Protein AF-A0A7S0YUY0-F1 (afdb_monomer_lite)

Secondary structure (DSSP, 8-state):
--EEEEEEEEEEETTEEEEESSTT----EEE-HHHHHTTTT---TT-EEEEEEEEEETTTTEEEEEEEEEEEPTT---PPEEEEEEEEEEETTEEEEEESSS-S--EEE-HHHHHHH-S---TTPEEEEEEEE--TTT-SEEEEEEEEEE--

Radius of gyration: 15.93 Å; chains: 1; bounding box: 34×30×47 Å

Structure (mmCIF, N/CA/C/O backbone):
data_AF-A0A7S0YUY0-F1
#
_entry.id   AF-A0A7S0YUY0-F1
#
loop_
_atom_site.group_PDB
_atom_site.id
_atom_site.type_symbol
_atom_site.label_atom_id
_atom_site.label_alt_id
_atom_site.label_comp_id
_atom_site.label_asym_id
_atom_site.label_entity_id
_atom_site.label_seq_id
_atom_site.pdbx_PDB_ins_code
_atom_site.Cartn_x
_atom_site.Cartn_y
_atom_site.Cartn_z
_atom_site.occupancy
_atom_site.B_iso_or_equiv
_atom_site.auth_seq_id
_atom_site.auth_comp_id
_atom_site.auth_asym_id
_atom_site.auth_atom_id
_atom_site.pdbx_PDB_model_num
ATOM 1 N N . GLY A 1 1 ? -7.665 -12.058 -6.868 1.00 52.16 1 GLY A N 1
ATOM 2 C CA . GLY A 1 1 ? -7.114 -11.789 -5.527 1.00 52.16 1 GLY A CA 1
ATOM 3 C C . GLY A 1 1 ? -5.874 -10.946 -5.696 1.00 52.16 1 GLY A C 1
ATOM 4 O O . GLY A 1 1 ? -5.001 -11.361 -6.444 1.00 52.16 1 GLY A O 1
ATOM 5 N N . GLY A 1 2 ? -5.840 -9.753 -5.101 1.00 67.06 2 GLY A N 1
ATOM 6 C CA . GLY A 1 2 ? -4.696 -8.849 -5.227 1.00 67.06 2 GLY A CA 1
ATOM 7 C C . GLY A 1 2 ? -3.468 -9.346 -4.460 1.00 67.06 2 GLY A C 1
ATOM 8 O O . GLY A 1 2 ? -3.600 -10.024 -3.443 1.00 67.06 2 GLY A O 1
ATOM 9 N N . LYS A 1 3 ? -2.275 -9.006 -4.949 1.00 76.94 3 LYS A N 1
ATOM 10 C CA . LYS A 1 3 ? -0.978 -9.294 -4.336 1.00 76.94 3 LYS A CA 1
ATOM 11 C C . LYS A 1 3 ? -0.227 -7.984 -4.114 1.00 76.94 3 LYS A C 1
ATOM 13 O O . LYS A 1 3 ? -0.149 -7.157 -5.017 1.00 76.94 3 LYS A O 1
ATOM 18 N N . VAL A 1 4 ? 0.338 -7.808 -2.922 1.00 78.44 4 VAL A N 1
ATOM 19 C CA . VAL A 1 4 ? 1.273 -6.710 -2.649 1.00 78.44 4 VAL A CA 1
ATOM 20 C C . VAL A 1 4 ? 2.655 -7.130 -3.139 1.00 78.44 4 VAL A C 1
ATOM 22 O O . VAL A 1 4 ? 3.124 -8.221 -2.809 1.00 78.44 4 VAL A O 1
ATOM 25 N N . LEU A 1 5 ? 3.281 -6.288 -3.956 1.00 82.62 5 LEU A N 1
ATOM 26 C CA . LEU A 1 5 ? 4.611 -6.508 -4.516 1.00 82.62 5 LEU A CA 1
ATOM 27 C C . LEU A 1 5 ? 5.485 -5.303 -4.193 1.00 82.62 5 LEU A C 1
ATOM 29 O O . LEU A 1 5 ? 5.053 -4.166 -4.362 1.00 82.62 5 LEU A O 1
ATOM 33 N N . THR A 1 6 ? 6.713 -5.554 -3.758 1.00 83.44 6 THR A N 1
ATOM 34 C CA . THR A 1 6 ? 7.725 -4.512 -3.587 1.00 83.44 6 THR A CA 1
ATOM 35 C C . THR A 1 6 ? 8.850 -4.787 -4.560 1.00 83.44 6 THR A C 1
ATOM 37 O O . THR A 1 6 ? 9.272 -5.931 -4.695 1.00 83.44 6 THR A O 1
ATOM 40 N N . GLY A 1 7 ? 9.312 -3.760 -5.258 1.00 84.62 7 GLY A N 1
ATOM 41 C CA . GLY A 1 7 ? 10.275 -3.950 -6.325 1.00 84.62 7 GLY A CA 1
ATOM 42 C C . GLY A 1 7 ? 10.895 -2.661 -6.823 1.00 84.62 7 GLY A C 1
ATOM 43 O O . GLY A 1 7 ? 10.458 -1.569 -6.466 1.00 84.62 7 GLY A O 1
ATOM 44 N N . LYS A 1 8 ? 11.919 -2.788 -7.663 1.00 86.25 8 LYS A N 1
ATOM 45 C CA . LYS A 1 8 ? 12.643 -1.651 -8.233 1.00 86.25 8 LYS A CA 1
ATOM 46 C C . LYS A 1 8 ? 12.092 -1.301 -9.607 1.00 86.25 8 LYS A C 1
ATOM 48 O O . LYS A 1 8 ? 11.871 -2.179 -10.435 1.00 86.25 8 LYS A O 1
ATOM 53 N N . VAL A 1 9 ? 11.887 -0.019 -9.875 1.00 86.12 9 VAL A N 1
ATOM 54 C CA . VAL A 1 9 ? 11.465 0.468 -11.191 1.00 86.12 9 VAL A CA 1
ATOM 55 C C . VAL A 1 9 ? 12.620 0.298 -12.169 1.00 86.12 9 VAL A C 1
ATOM 57 O O . VAL A 1 9 ? 13.687 0.884 -11.983 1.00 86.12 9 VAL A O 1
ATOM 60 N N . THR A 1 10 ? 12.422 -0.503 -13.210 1.00 82.00 10 THR A N 1
ATOM 61 C CA . THR A 1 10 ? 13.487 -0.880 -14.153 1.00 82.00 10 THR A CA 1
ATOM 62 C C . THR A 1 10 ? 13.412 -0.130 -15.473 1.00 82.00 10 THR A C 1
ATOM 64 O O . THR A 1 10 ? 14.438 0.050 -16.125 1.00 82.00 10 THR A O 1
ATOM 67 N N . ASN A 1 11 ? 12.229 0.336 -15.880 1.00 73.19 11 ASN A N 1
ATOM 68 C CA . ASN A 1 11 ? 12.063 1.065 -17.133 1.00 73.19 11 ASN A CA 1
ATOM 69 C C . ASN A 1 11 ? 10.857 2.013 -17.072 1.00 73.19 11 ASN A C 1
ATOM 71 O O . ASN A 1 11 ? 9.743 1.588 -16.757 1.00 73.19 11 ASN A O 1
ATOM 75 N N . GLY A 1 12 ? 11.098 3.278 -17.418 1.00 59.78 12 GLY A N 1
ATOM 76 C CA . GLY A 1 12 ? 10.083 4.270 -17.756 1.00 59.78 12 GLY A CA 1
ATOM 77 C C . GLY A 1 12 ? 10.390 4.835 -19.140 1.00 59.78 12 GLY A C 1
ATOM 78 O O . GLY A 1 12 ? 11.114 5.820 -19.263 1.00 59.78 12 GLY A O 1
ATOM 79 N N . SER A 1 13 ? 9.885 4.193 -20.193 1.00 54.69 13 SER A N 1
ATOM 80 C CA . SER A 1 13 ? 9.947 4.728 -21.559 1.00 54.69 13 SER A CA 1
ATOM 81 C C . SER A 1 13 ? 8.528 5.001 -22.050 1.00 54.69 13 SER A C 1
ATOM 83 O O . SER A 1 13 ? 7.711 4.097 -22.222 1.00 54.69 13 SER A O 1
ATOM 85 N N . GLY A 1 14 ? 8.218 6.285 -22.240 1.00 62.38 14 GLY A N 1
ATOM 86 C CA . GLY A 1 14 ? 6.876 6.739 -22.601 1.00 62.38 14 GLY A CA 1
ATOM 87 C C . GLY A 1 14 ? 5.881 6.624 -21.442 1.00 62.38 14 GLY A C 1
ATOM 88 O O . GLY A 1 14 ? 6.181 6.986 -20.308 1.00 62.38 14 GLY A O 1
ATOM 89 N N . THR A 1 15 ? 4.670 6.150 -21.734 1.00 66.25 15 THR A N 1
ATOM 90 C CA . THR A 1 15 ? 3.561 6.067 -20.767 1.00 66.25 15 THR A CA 1
ATOM 91 C C . THR A 1 15 ? 3.550 4.775 -19.943 1.00 66.25 15 THR A C 1
ATOM 93 O O . THR A 1 15 ? 2.827 4.691 -18.955 1.00 66.25 15 THR A O 1
ATOM 96 N N . ASN A 1 16 ? 4.353 3.774 -20.313 1.00 74.50 16 ASN A N 1
ATOM 97 C CA . ASN A 1 16 ? 4.356 2.451 -19.689 1.00 74.50 16 ASN A CA 1
ATOM 98 C C . ASN A 1 16 ? 5.525 2.296 -18.717 1.00 74.50 16 ASN A C 1
ATOM 100 O O . ASN A 1 16 ? 6.680 2.488 -19.096 1.00 74.50 16 ASN A O 1
ATOM 104 N N . TRP A 1 17 ? 5.219 1.887 -17.488 1.00 84.88 17 TRP A N 1
ATOM 105 C CA . TRP A 1 17 ? 6.203 1.754 -16.420 1.00 84.88 17 TRP A CA 1
ATOM 106 C C . TRP A 1 17 ? 6.315 0.308 -15.958 1.00 84.88 17 TRP A C 1
ATOM 108 O O . TRP A 1 17 ? 5.334 -0.437 -15.948 1.00 84.88 17 TRP A O 1
ATOM 118 N N . PHE A 1 18 ? 7.527 -0.104 -15.596 1.00 87.56 18 PHE A N 1
ATOM 119 C CA . PHE A 1 18 ? 7.808 -1.481 -15.204 1.00 87.56 18 PHE A CA 1
ATOM 120 C C . PHE A 1 18 ? 8.660 -1.557 -13.945 1.00 87.56 18 PHE A C 1
ATOM 122 O O . PHE A 1 18 ? 9.522 -0.709 -13.703 1.00 87.56 18 PHE A O 1
ATOM 129 N N . MET A 1 19 ? 8.430 -2.611 -13.171 1.00 87.62 19 MET A N 1
ATOM 130 C CA . MET A 1 19 ? 9.134 -2.906 -11.932 1.00 87.62 19 MET A CA 1
ATOM 131 C C . MET A 1 19 ? 9.565 -4.380 -11.912 1.00 87.62 19 MET A C 1
ATOM 133 O O . MET A 1 19 ? 8.837 -5.247 -12.394 1.00 87.62 19 MET A O 1
ATOM 137 N N . GLU A 1 20 ? 10.756 -4.648 -11.374 1.00 88.31 20 GLU A N 1
ATOM 138 C CA . GLU A 1 20 ? 11.201 -5.988 -10.972 1.00 88.31 20 GLU A CA 1
ATOM 139 C C . GLU A 1 20 ? 10.829 -6.206 -9.500 1.00 88.31 20 GLU A C 1
ATOM 141 O O . GLU A 1 20 ? 11.257 -5.448 -8.631 1.00 88.31 20 GLU A O 1
ATOM 146 N N . SER A 1 21 ? 10.007 -7.209 -9.194 1.00 80.50 21 SER A N 1
ATOM 147 C CA . SER A 1 21 ? 9.641 -7.550 -7.810 1.00 80.50 21 SER A CA 1
ATOM 148 C C . SER A 1 21 ? 10.726 -8.348 -7.077 1.00 80.50 21 SER A C 1
ATOM 150 O O . SER A 1 21 ? 10.702 -8.467 -5.854 1.00 80.50 21 SER A O 1
ATOM 152 N N . SER A 1 22 ? 11.692 -8.895 -7.820 1.00 78.38 22 SER A N 1
ATOM 153 C CA . SER A 1 22 ? 12.826 -9.665 -7.302 1.00 78.38 22 SER A CA 1
ATOM 154 C C . SER A 1 22 ? 14.142 -9.023 -7.752 1.00 78.38 22 SER A C 1
ATOM 156 O O . SER A 1 22 ? 14.263 -8.712 -8.937 1.00 78.38 22 SER A O 1
ATOM 158 N N . PRO A 1 23 ? 15.130 -8.825 -6.857 1.00 70.88 23 PRO A N 1
ATOM 159 C CA . PRO A 1 23 ? 16.394 -8.183 -7.218 1.00 70.88 23 PRO A CA 1
ATOM 160 C C . PRO A 1 23 ? 17.134 -8.928 -8.339 1.00 70.88 23 PRO A C 1
ATOM 162 O O . PRO A 1 23 ? 17.428 -10.114 -8.194 1.00 70.88 23 PRO A O 1
ATOM 165 N N . GLY A 1 24 ? 17.455 -8.235 -9.437 1.00 66.00 24 GLY A N 1
ATOM 166 C CA . GLY A 1 24 ? 18.151 -8.826 -10.588 1.00 66.00 24 GLY A CA 1
ATOM 167 C C . GLY A 1 24 ? 17.264 -9.732 -11.449 1.00 66.00 24 GLY A C 1
ATOM 168 O O . GLY A 1 24 ? 17.776 -10.509 -12.255 1.00 66.00 24 GLY A O 1
ATOM 169 N N . GLY A 1 25 ? 15.946 -9.668 -11.248 1.00 69.12 25 GLY A N 1
ATOM 170 C CA . GLY A 1 25 ? 14.953 -10.446 -11.974 1.00 69.12 25 GLY A CA 1
ATOM 171 C C . GLY A 1 25 ? 14.482 -9.769 -13.263 1.00 69.12 25 GLY A C 1
ATOM 172 O O . GLY A 1 25 ? 14.825 -8.634 -13.586 1.00 69.12 25 GLY A O 1
ATOM 173 N N . ALA A 1 26 ? 13.643 -10.475 -14.022 1.00 74.62 26 ALA A N 1
ATOM 174 C CA . ALA A 1 26 ? 12.922 -9.853 -15.126 1.00 74.62 26 ALA A CA 1
ATOM 175 C C . ALA A 1 26 ? 11.873 -8.867 -14.588 1.00 74.62 26 ALA A C 1
ATOM 177 O O . ALA A 1 26 ? 11.302 -9.076 -13.519 1.00 74.62 26 ALA A O 1
ATOM 178 N N . ALA A 1 27 ? 11.567 -7.828 -15.370 1.00 73.19 27 ALA A N 1
ATOM 179 C CA . ALA A 1 27 ? 10.454 -6.934 -15.082 1.00 73.19 27 ALA A CA 1
ATOM 180 C C . ALA A 1 27 ? 9.118 -7.696 -15.175 1.00 73.19 27 ALA A C 1
ATOM 182 O O . ALA A 1 27 ? 8.570 -7.921 -16.263 1.00 73.19 27 ALA A O 1
ATOM 183 N N . ASP A 1 28 ? 8.624 -8.107 -14.014 1.00 81.38 28 ASP A N 1
ATOM 184 C CA . ASP A 1 28 ? 7.455 -8.955 -13.809 1.00 81.38 28 ASP A CA 1
ATOM 185 C C . ASP A 1 28 ? 6.235 -8.155 -13.334 1.00 81.38 28 ASP A C 1
ATOM 187 O O . ASP A 1 28 ? 5.155 -8.718 -13.157 1.00 81.38 28 ASP A O 1
ATOM 191 N N . VAL A 1 29 ? 6.365 -6.834 -13.180 1.00 86.25 29 VAL A N 1
ATOM 192 C CA . VAL A 1 29 ? 5.264 -5.951 -12.794 1.00 86.25 29 VAL A CA 1
ATOM 193 C C . VAL A 1 29 ? 5.125 -4.791 -13.777 1.00 86.25 29 VAL A C 1
ATOM 195 O O . VAL A 1 29 ? 6.075 -4.060 -14.051 1.00 86.25 29 VAL A O 1
ATOM 198 N N . TYR A 1 30 ? 3.920 -4.624 -14.318 1.00 87.81 30 TYR A N 1
ATOM 199 C CA . TYR A 1 30 ? 3.514 -3.528 -15.190 1.00 87.81 30 TYR A CA 1
ATOM 200 C C . TYR A 1 30 ? 2.696 -2.501 -14.405 1.00 87.81 30 TYR A C 1
ATOM 202 O O . TYR A 1 30 ? 1.692 -2.845 -13.779 1.00 87.81 30 TYR A O 1
ATOM 210 N N . ILE A 1 31 ? 3.114 -1.242 -14.480 1.00 84.81 31 ILE A N 1
ATOM 211 C CA . ILE A 1 31 ? 2.463 -0.091 -13.868 1.00 84.81 31 ILE A CA 1
ATOM 212 C C . ILE A 1 31 ? 1.773 0.701 -14.989 1.00 84.81 31 ILE A C 1
ATOM 214 O O . ILE A 1 31 ? 2.458 1.301 -15.827 1.00 84.81 31 ILE A O 1
ATOM 218 N N . PRO A 1 32 ? 0.431 0.683 -15.042 1.00 83.06 32 PRO A N 1
ATOM 219 C CA . PRO A 1 32 ? -0.315 1.368 -16.085 1.00 83.06 32 PRO A CA 1
ATOM 220 C C . PRO A 1 32 ? -0.166 2.898 -16.020 1.00 83.06 32 PRO A C 1
ATOM 222 O O . PRO A 1 32 ? -0.037 3.442 -14.916 1.00 83.06 32 PRO A O 1
ATOM 225 N N . PRO A 1 33 ? -0.242 3.607 -17.162 1.00 78.94 33 PRO A N 1
ATOM 226 C CA . PRO A 1 33 ? -0.153 5.064 -17.217 1.00 78.94 33 PRO A CA 1
ATOM 227 C C . PRO A 1 33 ? -1.110 5.762 -16.247 1.00 78.94 33 PRO A C 1
ATOM 229 O O . PRO A 1 33 ? -0.708 6.698 -15.566 1.00 78.94 33 PRO A O 1
ATOM 232 N N . GLU A 1 34 ? -2.346 5.276 -16.121 1.00 78.88 34 GLU A N 1
ATOM 233 C CA . GLU A 1 34 ? -3.367 5.841 -15.238 1.00 78.88 34 GLU A CA 1
ATOM 234 C C . GLU A 1 34 ? -2.965 5.811 -13.753 1.00 78.88 34 GLU A C 1
ATOM 236 O O . GLU A 1 34 ? -3.285 6.731 -12.996 1.00 78.88 34 GLU A O 1
ATOM 241 N N . VAL A 1 35 ? -2.192 4.801 -13.342 1.00 79.19 35 VAL A N 1
ATOM 242 C CA . VAL A 1 35 ? -1.644 4.702 -11.983 1.00 79.19 35 VAL A CA 1
ATOM 243 C C . VAL A 1 35 ? -0.456 5.650 -11.811 1.00 79.19 35 VAL A C 1
ATOM 245 O O . VAL A 1 35 ? -0.245 6.204 -10.739 1.00 79.19 35 VAL A O 1
ATOM 248 N N . VAL A 1 36 ? 0.318 5.885 -12.868 1.00 74.50 36 VAL A N 1
ATOM 249 C CA . VAL A 1 36 ? 1.462 6.808 -12.837 1.00 74.50 36 VAL A CA 1
ATOM 250 C C . VAL A 1 36 ? 0.994 8.262 -12.802 1.00 74.50 36 VAL A C 1
ATOM 252 O O . VAL A 1 36 ? 1.554 9.079 -12.069 1.00 74.50 36 VAL A O 1
ATOM 255 N N . THR A 1 37 ? -0.055 8.597 -13.556 1.00 69.94 37 THR A N 1
ATOM 256 C CA . THR A 1 37 ? -0.635 9.944 -13.593 1.00 69.94 37 THR A CA 1
ATOM 257 C C . THR A 1 37 ? -1.176 10.359 -12.224 1.00 69.94 37 THR A C 1
ATOM 259 O O . THR A 1 37 ? -0.989 11.509 -11.827 1.00 69.94 37 THR A O 1
ATOM 262 N N . SER A 1 38 ? -1.758 9.430 -11.457 1.00 66.00 38 SER A N 1
ATOM 263 C CA . SER A 1 38 ? -2.247 9.711 -10.097 1.00 66.00 38 SER A CA 1
ATOM 264 C C . SER A 1 38 ? -1.127 9.992 -9.080 1.00 66.00 38 SER A C 1
ATOM 266 O O . SER A 1 38 ? -1.378 10.583 -8.031 1.00 66.00 38 SER A O 1
ATOM 268 N N . LEU A 1 39 ? 0.127 9.656 -9.406 1.00 65.50 39 LEU A N 1
ATOM 269 C CA . LEU A 1 39 ? 1.309 9.910 -8.572 1.00 65.50 39 LEU A CA 1
ATOM 270 C C . LEU A 1 39 ? 2.000 11.247 -8.880 1.00 65.50 39 LEU A C 1
ATOM 272 O O . LEU A 1 39 ? 3.086 11.511 -8.358 1.00 65.50 39 LEU A O 1
ATOM 276 N N . CYS A 1 40 ? 1.394 12.099 -9.717 1.00 56.03 40 CYS A N 1
ATOM 277 C CA . CYS A 1 40 ? 1.929 13.399 -10.138 1.00 56.03 40 CYS A CA 1
ATOM 278 C C . CYS A 1 40 ? 3.377 13.332 -10.674 1.00 56.03 40 CYS A C 1
ATOM 280 O O . CYS A 1 40 ? 4.181 14.219 -10.388 1.00 56.03 40 CYS A O 1
ATOM 282 N N . GLY A 1 41 ? 3.735 12.276 -11.417 1.00 57.25 41 GLY A N 1
ATOM 283 C CA . GLY A 1 41 ? 5.044 12.174 -12.085 1.00 57.25 41 GLY A CA 1
ATOM 284 C C . GLY A 1 41 ? 6.237 11.910 -11.157 1.00 57.25 41 GLY A C 1
ATOM 285 O O . GLY A 1 41 ? 7.369 12.240 -11.501 1.00 57.25 41 GLY A O 1
ATOM 286 N N . LYS A 1 42 ? 5.999 11.340 -9.970 1.00 67.00 42 LYS A N 1
ATOM 287 C CA . LYS A 1 42 ? 7.035 11.128 -8.946 1.00 67.00 42 LYS A CA 1
ATOM 288 C C . LYS A 1 42 ? 7.836 9.835 -9.063 1.00 67.00 42 LYS A C 1
ATOM 290 O O . LYS A 1 42 ? 8.758 9.677 -8.280 1.00 67.00 42 LYS A O 1
ATOM 295 N N . ILE A 1 43 ? 7.500 8.937 -9.988 1.00 74.12 43 ILE A N 1
ATOM 296 C CA . ILE A 1 43 ? 8.240 7.682 -10.143 1.00 74.12 43 ILE A CA 1
ATOM 297 C C . ILE A 1 43 ? 9.484 7.922 -11.002 1.00 74.12 43 ILE A C 1
ATOM 299 O O . ILE A 1 43 ? 9.396 8.504 -12.084 1.00 74.12 43 ILE A O 1
ATOM 303 N N . ARG A 1 44 ? 10.637 7.432 -10.550 1.00 76.75 44 ARG A N 1
ATOM 304 C CA . ARG A 1 44 ? 11.896 7.430 -11.303 1.00 76.75 44 ARG A CA 1
ATOM 305 C C . ARG A 1 44 ? 12.431 6.016 -11.465 1.00 76.75 44 ARG A C 1
ATOM 307 O O . ARG A 1 44 ? 12.288 5.170 -10.584 1.00 76.75 44 ARG A O 1
ATOM 314 N N . THR A 1 45 ? 13.109 5.765 -12.584 1.00 81.56 45 THR A N 1
ATOM 315 C CA . THR A 1 45 ? 13.884 4.533 -12.756 1.00 81.56 45 THR A CA 1
ATOM 316 C C . THR A 1 45 ? 14.870 4.391 -11.600 1.00 81.56 45 THR A C 1
ATOM 318 O O . THR A 1 45 ? 15.618 5.315 -11.287 1.00 81.56 45 THR A O 1
ATOM 321 N N . GLY A 1 46 ? 14.864 3.224 -10.965 1.00 77.38 46 GLY A N 1
ATOM 322 C CA . GLY A 1 46 ? 15.697 2.905 -9.814 1.00 77.38 46 GLY A CA 1
ATOM 323 C C . GLY A 1 46 ? 15.045 3.098 -8.446 1.00 77.38 46 GLY A C 1
ATOM 324 O O . GLY A 1 46 ? 15.640 2.669 -7.458 1.00 77.38 46 GLY A O 1
ATOM 325 N N . GLU A 1 47 ? 13.849 3.683 -8.371 1.00 80.00 47 GLU A N 1
ATOM 326 C CA . GLU A 1 47 ? 13.086 3.771 -7.123 1.00 80.00 47 GLU A CA 1
ATOM 327 C C . GLU A 1 47 ? 12.480 2.427 -6.730 1.00 80.00 47 GLU A C 1
ATOM 329 O O . GLU A 1 47 ? 12.140 1.607 -7.584 1.00 80.00 47 GLU A O 1
ATOM 334 N N . THR A 1 48 ? 12.327 2.218 -5.424 1.00 81.88 48 THR A N 1
ATOM 335 C CA . THR A 1 48 ? 11.614 1.058 -4.892 1.00 81.88 48 THR A CA 1
ATOM 336 C C . THR A 1 48 ? 10.147 1.426 -4.729 1.00 81.88 48 THR A C 1
ATOM 338 O O . THR A 1 48 ? 9.821 2.338 -3.975 1.00 81.88 48 THR A O 1
ATOM 341 N N . LEU A 1 49 ? 9.245 0.709 -5.388 1.00 80.69 49 LEU A N 1
ATOM 342 C CA . LEU A 1 49 ? 7.807 0.871 -5.203 1.00 80.69 49 LEU A CA 1
ATOM 343 C C . LEU A 1 49 ? 7.244 -0.307 -4.425 1.00 80.69 49 LEU A C 1
ATOM 345 O O . LEU A 1 49 ? 7.628 -1.450 -4.658 1.00 80.69 49 LEU A O 1
ATOM 349 N N . THR A 1 50 ? 6.292 -0.027 -3.541 1.00 80.19 50 THR A N 1
ATOM 350 C CA . THR A 1 50 ? 5.350 -1.044 -3.063 1.00 80.19 50 THR A CA 1
ATOM 351 C C . THR A 1 50 ? 4.033 -0.809 -3.771 1.00 80.19 50 THR A C 1
ATOM 353 O O . THR A 1 50 ? 3.536 0.315 -3.789 1.00 80.19 50 THR A O 1
ATOM 356 N N . VAL A 1 51 ? 3.472 -1.848 -4.375 1.00 82.88 51 VAL A N 1
ATOM 357 C CA . VAL A 1 51 ? 2.292 -1.758 -5.233 1.00 82.88 51 VAL A CA 1
ATOM 358 C C . VAL A 1 51 ? 1.291 -2.851 -4.897 1.00 82.88 51 VAL A C 1
ATOM 360 O O . VAL A 1 51 ? 1.665 -3.954 -4.498 1.00 82.88 51 VAL A O 1
ATOM 363 N N . LEU A 1 52 ? 0.012 -2.552 -5.097 1.00 82.31 52 LEU A N 1
ATOM 364 C CA . LEU A 1 52 ? -1.043 -3.549 -5.135 1.00 82.31 52 LEU A CA 1
ATOM 365 C C . LEU A 1 52 ? -1.256 -3.955 -6.593 1.00 82.31 52 LEU A C 1
ATOM 367 O O . LEU A 1 52 ? -1.616 -3.122 -7.429 1.00 82.31 52 LEU A O 1
ATOM 371 N N . ALA A 1 53 ? -1.043 -5.231 -6.894 1.00 84.88 53 ALA A N 1
ATOM 372 C CA . ALA A 1 53 ? -1.298 -5.803 -8.204 1.00 84.88 53 ALA A CA 1
ATOM 373 C C . ALA A 1 53 ? -2.499 -6.745 -8.167 1.00 84.88 53 ALA A C 1
ATOM 375 O O . ALA A 1 53 ? -2.592 -7.601 -7.293 1.00 84.88 53 ALA A O 1
ATOM 376 N N . THR A 1 54 ? -3.429 -6.600 -9.104 1.00 77.88 54 THR A N 1
ATOM 377 C CA . THR A 1 54 ? -4.732 -7.294 -9.057 1.00 77.88 54 THR A CA 1
ATOM 378 C C . THR A 1 54 ? -4.970 -8.252 -10.213 1.00 77.88 54 THR A C 1
ATOM 380 O O . THR A 1 54 ? -5.764 -9.180 -10.062 1.00 77.88 54 THR A O 1
ATOM 383 N N . GLU A 1 55 ? -4.241 -8.100 -11.319 1.00 74.25 55 GLU A N 1
ATOM 384 C CA . GLU A 1 55 ? -4.398 -8.930 -12.514 1.00 74.25 55 GLU A CA 1
ATOM 385 C C . GLU A 1 55 ? -3.056 -9.523 -12.940 1.00 74.25 55 GLU A C 1
ATOM 387 O O . GLU A 1 55 ? -2.027 -8.849 -12.901 1.00 74.25 55 GLU A O 1
ATOM 392 N N . HIS A 1 56 ? -3.066 -10.788 -13.358 1.00 70.44 56 HIS A N 1
ATOM 393 C CA . HIS A 1 56 ? -1.897 -11.457 -13.917 1.00 70.44 56 HIS A CA 1
ATOM 394 C C . HIS A 1 56 ? -2.090 -11.640 -15.425 1.00 70.44 56 HIS A C 1
ATOM 396 O O . HIS A 1 56 ? -2.960 -12.390 -15.869 1.00 70.44 56 HIS A O 1
ATOM 402 N N . PHE A 1 57 ? -1.283 -10.951 -16.229 1.00 71.06 57 PHE A N 1
ATOM 403 C CA . PHE A 1 57 ? -1.258 -11.113 -17.677 1.00 71.06 57 PHE A CA 1
ATOM 404 C C . PHE A 1 57 ? -0.481 -12.380 -18.041 1.00 71.06 57 PHE A C 1
ATOM 406 O O . PHE A 1 57 ? 0.739 -12.349 -18.227 1.00 71.06 57 PHE A O 1
ATOM 413 N N . TYR A 1 58 ? -1.206 -13.490 -18.189 1.00 54.19 58 TYR A N 1
ATOM 414 C CA . TYR A 1 58 ? -0.647 -14.808 -18.515 1.00 54.19 58 TYR A CA 1
ATOM 415 C C . TYR A 1 58 ? 0.206 -14.824 -19.796 1.00 54.19 58 TYR A C 1
ATOM 417 O O . TYR A 1 58 ? 1.185 -15.557 -19.857 1.00 54.19 58 TYR A O 1
ATOM 425 N N . GLY A 1 59 ? -0.081 -13.965 -20.783 1.00 58.03 59 GLY A N 1
ATOM 426 C CA . GLY A 1 59 ? 0.696 -13.892 -22.030 1.00 58.03 59 GLY A CA 1
ATOM 427 C C . GLY A 1 59 ? 2.092 -13.263 -21.901 1.00 58.03 59 GLY A C 1
ATOM 428 O O . GLY A 1 59 ? 2.908 -13.414 -22.804 1.00 58.03 59 GLY A O 1
ATOM 429 N N . LYS A 1 60 ? 2.379 -12.542 -20.807 1.00 63.91 60 LYS A N 1
ATOM 430 C CA . LYS A 1 60 ? 3.690 -11.906 -20.561 1.00 63.91 60 LYS A CA 1
ATOM 431 C C . LYS A 1 60 ? 4.294 -12.259 -19.196 1.00 63.91 60 LYS A C 1
ATOM 433 O O . LYS A 1 60 ? 5.348 -11.722 -18.875 1.00 63.91 60 LYS A O 1
ATOM 438 N N . ASN A 1 61 ? 3.638 -13.129 -18.418 1.00 72.31 61 ASN A N 1
ATOM 439 C CA . ASN A 1 61 ? 3.982 -13.471 -17.032 1.00 72.31 61 ASN A CA 1
ATOM 440 C C . ASN A 1 61 ? 4.213 -12.221 -16.159 1.00 72.31 61 ASN A C 1
ATOM 442 O O . ASN A 1 61 ? 5.262 -12.067 -15.536 1.00 72.31 61 ASN A O 1
ATOM 446 N N . ARG A 1 62 ? 3.265 -11.273 -16.209 1.00 82.94 62 ARG A N 1
ATOM 447 C CA . ARG A 1 62 ? 3.370 -9.979 -15.516 1.00 82.94 62 ARG A CA 1
ATOM 448 C C . ARG A 1 62 ? 2.152 -9.676 -14.666 1.00 82.94 62 ARG A C 1
ATOM 450 O O . ARG A 1 62 ? 1.021 -9.889 -15.091 1.00 82.94 62 ARG A O 1
ATOM 457 N N . TRP A 1 63 ? 2.389 -9.076 -13.513 1.00 86.12 63 TRP A N 1
ATOM 458 C CA . TRP A 1 63 ? 1.370 -8.497 -12.651 1.00 86.12 63 TRP A CA 1
ATOM 459 C C . TRP A 1 63 ? 1.024 -7.076 -13.092 1.00 86.12 63 TRP A C 1
ATOM 461 O O . TRP A 1 63 ? 1.917 -6.273 -13.344 1.00 86.12 63 TRP A O 1
ATOM 471 N N . ARG A 1 64 ? -0.263 -6.741 -13.172 1.00 86.94 64 ARG A N 1
ATOM 472 C CA . ARG A 1 64 ? -0.743 -5.377 -13.403 1.00 86.94 64 ARG A CA 1
ATOM 473 C C . ARG A 1 64 ? -0.990 -4.685 -12.077 1.00 86.94 64 ARG A C 1
ATOM 475 O O . ARG A 1 64 ? -1.770 -5.174 -11.258 1.00 86.94 64 ARG A O 1
ATOM 482 N N . VAL A 1 65 ? -0.368 -3.529 -11.901 1.00 86.38 65 VAL A N 1
ATOM 483 C CA . VAL A 1 65 ? -0.618 -2.655 -10.758 1.00 86.38 65 VAL A CA 1
ATOM 484 C C . VAL A 1 65 ? -1.978 -1.987 -10.899 1.00 86.38 65 VAL A C 1
ATOM 486 O O . VAL A 1 65 ? -2.274 -1.385 -11.926 1.00 86.38 65 VAL A O 1
ATOM 489 N N . SER A 1 66 ? -2.781 -2.064 -9.844 1.00 82.94 66 SER A N 1
ATOM 490 C CA . SER A 1 66 ? -3.986 -1.246 -9.681 1.00 82.94 66 SER A CA 1
ATOM 491 C C . SER A 1 66 ? -3.729 -0.005 -8.837 1.00 82.94 66 SER A C 1
ATOM 493 O O . SER A 1 66 ? -4.419 0.993 -8.998 1.00 82.94 66 SER A O 1
ATOM 495 N N . GLU A 1 67 ? -2.751 -0.057 -7.931 1.00 80.56 67 GLU A N 1
ATOM 496 C CA . GLU A 1 67 ? -2.442 1.057 -7.039 1.00 80.56 67 GLU A CA 1
ATOM 497 C C . GLU A 1 67 ? -0.964 1.044 -6.630 1.00 80.56 67 GLU A C 1
ATOM 499 O O . GLU A 1 67 ? -0.423 -0.007 -6.277 1.00 80.56 67 GLU A O 1
ATOM 504 N N . VAL A 1 68 ? -0.311 2.209 -6.625 1.00 77.62 68 VAL A N 1
ATOM 505 C CA . VAL A 1 68 ? 0.989 2.369 -5.959 1.00 77.62 68 VAL A CA 1
ATOM 506 C C . VAL A 1 68 ? 0.751 2.726 -4.503 1.00 77.62 68 VAL A C 1
ATOM 508 O O . VAL A 1 68 ? 0.065 3.690 -4.173 1.00 77.62 68 VAL A O 1
ATOM 511 N N . VAL A 1 69 ? 1.330 1.917 -3.628 1.00 73.56 69 VAL A N 1
ATOM 512 C CA . VAL A 1 69 ? 1.101 1.982 -2.194 1.00 73.56 69 VAL A CA 1
ATOM 513 C C . VAL A 1 69 ? 2.099 2.905 -1.509 1.00 73.56 69 VAL A C 1
ATOM 515 O O . VAL A 1 69 ? 1.696 3.712 -0.671 1.00 73.56 69 VAL A O 1
ATOM 518 N N . SER A 1 70 ? 3.372 2.816 -1.902 1.00 71.88 70 SER A N 1
ATOM 519 C CA . SER A 1 70 ? 4.440 3.711 -1.462 1.00 71.88 70 SER A CA 1
ATOM 520 C C . SER A 1 70 ? 5.505 3.874 -2.544 1.00 71.88 70 SER A C 1
ATOM 522 O O . SER A 1 70 ? 5.729 2.975 -3.360 1.00 71.88 70 SER A O 1
ATOM 524 N N . VAL A 1 71 ? 6.190 5.017 -2.503 1.00 71.25 71 VAL A N 1
ATOM 525 C CA . VAL A 1 71 ? 7.388 5.306 -3.298 1.00 71.25 71 VAL A CA 1
ATOM 526 C C . VAL A 1 71 ? 8.543 5.460 -2.315 1.00 71.25 71 VAL A C 1
ATOM 528 O O . VAL A 1 71 ? 8.593 6.431 -1.566 1.00 71.25 71 VAL A O 1
ATOM 531 N N . GLY A 1 72 ? 9.426 4.469 -2.263 1.00 64.19 72 GLY A N 1
ATOM 532 C CA . GLY A 1 72 ? 10.666 4.537 -1.501 1.00 64.19 72 GLY A CA 1
ATOM 533 C C . GLY A 1 72 ? 11.732 5.305 -2.277 1.00 64.19 72 GLY A C 1
ATOM 534 O O . GLY A 1 72 ? 11.793 5.233 -3.506 1.00 64.19 72 GLY A O 1
ATOM 535 N N . ALA A 1 73 ? 12.600 6.020 -1.558 1.00 57.72 73 ALA A N 1
ATOM 536 C CA . ALA A 1 73 ? 13.752 6.677 -2.166 1.00 57.72 73 ALA A CA 1
ATOM 537 C C . ALA A 1 73 ? 14.632 5.659 -2.929 1.00 57.72 73 ALA A C 1
ATOM 539 O O . ALA A 1 73 ? 14.666 4.479 -2.559 1.00 57.72 73 ALA A O 1
ATOM 540 N N . PRO A 1 74 ? 15.375 6.081 -3.970 1.00 49.72 74 PRO A N 1
ATOM 541 C CA . PRO A 1 74 ? 16.345 5.216 -4.636 1.00 49.72 74 PRO A CA 1
ATOM 542 C C . PRO A 1 74 ? 17.294 4.576 -3.610 1.00 49.72 74 PRO A C 1
ATOM 544 O O . PRO A 1 74 ? 17.970 5.280 -2.863 1.00 49.72 74 PRO A O 1
ATOM 547 N N . GLY A 1 75 ? 17.319 3.241 -3.538 1.00 46.03 75 GLY A N 1
ATOM 548 C CA . GLY A 1 75 ? 18.138 2.503 -2.565 1.00 46.03 75 GLY A CA 1
ATOM 549 C C . GLY A 1 75 ? 17.531 2.337 -1.162 1.00 46.03 75 GLY A C 1
ATOM 550 O O . GLY A 1 75 ? 18.185 1.766 -0.290 1.00 46.03 75 GLY A O 1
ATOM 551 N N . ALA A 1 76 ? 16.289 2.773 -0.924 1.00 52.09 76 ALA A N 1
ATOM 552 C CA . ALA A 1 76 ? 15.578 2.490 0.319 1.00 52.09 76 ALA A CA 1
ATOM 553 C C . ALA A 1 76 ? 15.275 0.984 0.422 1.00 52.09 76 ALA A C 1
ATOM 555 O O . ALA A 1 76 ? 14.416 0.449 -0.278 1.00 52.09 76 ALA A O 1
ATOM 556 N N . ALA A 1 77 ? 15.978 0.297 1.323 1.00 44.56 77 ALA A N 1
ATOM 557 C CA . ALA A 1 77 ? 15.831 -1.135 1.602 1.00 44.56 77 ALA A CA 1
ATOM 558 C C . ALA A 1 77 ? 14.593 -1.477 2.468 1.00 44.56 77 ALA A C 1
ATOM 560 O O . ALA A 1 77 ? 14.588 -2.457 3.212 1.00 44.56 77 ALA A O 1
ATOM 561 N N . GLY A 1 78 ? 13.548 -0.649 2.436 1.00 53.38 78 GLY A N 1
ATOM 562 C CA . GLY A 1 78 ? 12.395 -0.769 3.325 1.00 53.38 78 GLY A CA 1
ATOM 563 C C . GLY A 1 78 ? 11.203 -1.434 2.652 1.00 53.38 78 GLY A C 1
ATOM 564 O O . GLY A 1 78 ? 10.334 -0.738 2.139 1.00 53.38 78 GLY A O 1
ATOM 565 N N . GLY A 1 79 ? 11.135 -2.766 2.677 1.00 57.16 79 GLY A N 1
ATOM 566 C CA . GLY A 1 79 ? 9.883 -3.476 2.401 1.00 57.16 79 GLY A CA 1
ATOM 567 C C . GLY A 1 79 ? 8.802 -3.180 3.459 1.00 57.16 79 GLY A C 1
ATOM 568 O O . GLY A 1 79 ? 9.095 -2.543 4.479 1.00 57.16 79 GLY A O 1
ATOM 569 N N . PRO A 1 80 ? 7.558 -3.649 3.252 1.00 66.81 80 PRO A N 1
ATOM 570 C CA . PRO A 1 80 ? 6.479 -3.487 4.219 1.00 66.81 80 PRO A CA 1
ATOM 571 C C . PRO A 1 80 ? 6.896 -4.016 5.597 1.00 66.81 80 PRO A C 1
ATOM 573 O O . PRO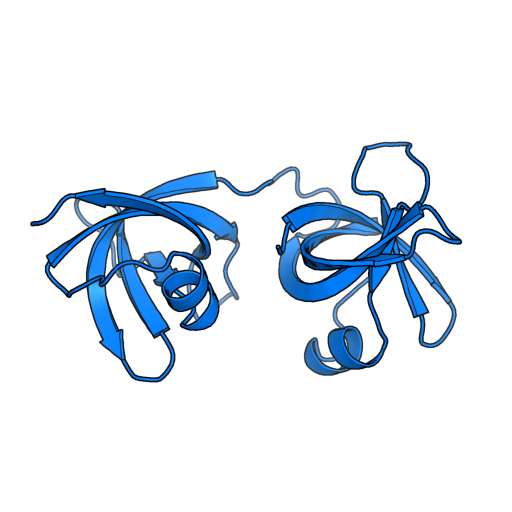 A 1 80 ? 7.420 -5.123 5.723 1.00 66.81 80 PRO A O 1
ATOM 576 N N . ARG A 1 81 ? 6.672 -3.223 6.645 1.00 74.06 81 ARG A N 1
ATOM 577 C CA . ARG A 1 81 ? 6.950 -3.591 8.037 1.00 74.06 81 ARG A CA 1
ATOM 578 C C . ARG A 1 81 ? 5.677 -4.036 8.731 1.00 74.06 81 ARG A C 1
ATOM 580 O O . ARG A 1 81 ? 4.607 -3.502 8.464 1.00 74.06 81 ARG A O 1
ATOM 587 N N . LYS A 1 82 ? 5.795 -4.973 9.669 1.00 80.69 82 LYS A N 1
ATOM 588 C CA . LYS A 1 82 ? 4.675 -5.333 10.542 1.00 80.69 82 LYS A CA 1
ATOM 589 C C . LYS A 1 82 ? 4.530 -4.296 11.651 1.00 80.69 82 LYS A C 1
ATOM 591 O O . LYS A 1 82 ? 5.488 -4.057 12.381 1.00 80.69 82 LYS A O 1
ATOM 596 N N . LEU A 1 83 ? 3.342 -3.718 11.779 1.00 82.12 83 LEU A N 1
ATOM 597 C CA . LEU A 1 83 ? 2.967 -2.793 12.847 1.00 82.12 83 LEU A CA 1
ATOM 598 C C . LEU A 1 83 ? 1.761 -3.348 13.595 1.00 82.12 83 LEU A C 1
ATOM 600 O O . LEU A 1 83 ? 0.833 -3.852 12.966 1.00 82.12 83 LEU A O 1
ATOM 604 N N . THR A 1 84 ? 1.764 -3.225 14.920 1.00 87.25 84 THR A N 1
ATOM 605 C CA . THR A 1 84 ? 0.605 -3.544 15.759 1.00 87.25 84 THR A CA 1
ATOM 606 C C . THR A 1 84 ? 0.186 -2.305 16.530 1.00 87.25 84 THR A C 1
ATOM 608 O O . THR A 1 84 ? 1.034 -1.606 17.083 1.00 87.25 84 THR A O 1
ATOM 611 N N . GLY A 1 85 ? -1.113 -2.034 16.574 1.00 87.38 85 GLY A N 1
ATOM 612 C CA . GLY A 1 85 ? -1.632 -0.818 17.180 1.00 87.38 85 GLY A CA 1
ATOM 613 C C . GLY A 1 85 ? -3.145 -0.817 17.318 1.00 87.38 85 GLY A C 1
ATOM 614 O O . GLY A 1 85 ? -3.829 -1.650 16.727 1.00 87.38 85 GLY A O 1
ATOM 615 N N . ARG A 1 86 ? -3.658 0.115 18.117 1.00 89.50 86 ARG A N 1
ATOM 616 C CA . ARG A 1 86 ? -5.094 0.266 18.358 1.00 89.50 86 ARG A CA 1
ATOM 617 C C . ARG A 1 86 ? -5.696 1.217 17.330 1.00 89.50 86 ARG A C 1
ATOM 619 O O . ARG A 1 86 ? -5.148 2.292 17.106 1.00 89.50 86 ARG A O 1
ATOM 626 N N . VAL A 1 87 ? -6.822 0.840 16.733 1.00 89.75 87 VAL A N 1
ATOM 627 C CA . VAL A 1 87 ? -7.612 1.705 15.851 1.00 89.75 87 VAL A CA 1
ATOM 628 C C . VAL A 1 87 ? -8.196 2.831 16.687 1.00 89.75 87 VAL A C 1
ATOM 630 O O . VAL A 1 87 ? -8.937 2.587 17.638 1.00 89.75 87 VAL A O 1
ATOM 633 N N . THR A 1 88 ? -7.857 4.065 16.347 1.00 88.62 88 THR A N 1
ATOM 634 C CA . THR A 1 88 ? -8.325 5.251 17.069 1.00 88.62 88 THR A CA 1
ATOM 635 C C . THR A 1 88 ? -9.529 5.878 16.396 1.00 88.62 88 THR A C 1
ATOM 637 O O . THR A 1 88 ? -10.451 6.324 17.073 1.00 88.62 88 THR A O 1
ATOM 640 N N . THR A 1 89 ? -9.552 5.888 15.063 1.00 87.25 89 THR A N 1
ATOM 641 C CA . THR A 1 89 ? -10.647 6.472 14.285 1.00 87.25 89 THR A CA 1
ATOM 642 C C . THR A 1 89 ? -10.927 5.658 13.031 1.00 87.25 89 THR A C 1
ATOM 644 O O . THR A 1 89 ? -10.027 5.039 12.459 1.00 87.25 89 THR A O 1
ATOM 647 N N . LEU A 1 90 ? -12.188 5.682 12.604 1.00 85.31 90 LEU A N 1
ATOM 648 C CA . LEU A 1 90 ? -12.654 5.194 11.312 1.00 85.31 90 LEU A CA 1
ATOM 649 C C . LEU A 1 90 ? -13.572 6.258 10.717 1.00 85.31 90 LEU A C 1
ATOM 651 O O . LEU A 1 90 ? -14.517 6.710 11.362 1.00 85.31 90 LEU A O 1
ATOM 655 N N . GLN A 1 91 ? -13.258 6.674 9.502 1.00 81.69 91 GLN A N 1
ATOM 656 C CA . GLN A 1 91 ? -13.963 7.665 8.706 1.00 81.69 91 GLN A CA 1
ATOM 657 C C . GLN A 1 91 ? -14.198 7.112 7.294 1.00 81.69 91 GLN A C 1
ATOM 659 O O . GLN A 1 91 ? -13.744 6.027 6.930 1.00 81.69 91 GLN A O 1
ATOM 664 N N . HIS A 1 92 ? -14.950 7.859 6.487 1.00 73.44 92 HIS A N 1
ATOM 665 C CA . HIS A 1 92 ? -15.278 7.477 5.113 1.00 73.44 92 HIS A CA 1
ATOM 666 C C . HIS A 1 92 ? -14.039 7.290 4.214 1.00 73.44 92 HIS A C 1
ATOM 668 O O . HIS A 1 92 ? -14.082 6.515 3.262 1.00 73.44 92 HIS A O 1
ATOM 674 N N . ASP A 1 93 ? -12.943 7.983 4.518 1.00 74.19 93 ASP A N 1
ATOM 675 C CA . ASP A 1 93 ? -11.681 7.979 3.780 1.00 74.19 93 ASP A CA 1
ATOM 676 C C . ASP A 1 93 ? -10.641 6.997 4.340 1.00 74.19 93 ASP A C 1
ATOM 678 O O . ASP A 1 93 ? -9.533 6.933 3.807 1.00 74.19 93 ASP A O 1
ATOM 682 N N . GLY A 1 94 ? -10.996 6.202 5.358 1.00 84.62 94 GLY A N 1
ATOM 683 C CA . GLY A 1 94 ? -10.120 5.207 5.975 1.00 84.62 94 GLY A CA 1
ATOM 684 C C . GLY A 1 94 ? -10.154 5.233 7.498 1.00 84.62 94 GLY A C 1
ATOM 685 O O . GLY A 1 94 ? -11.070 5.752 8.123 1.00 84.62 94 GLY A O 1
ATOM 686 N N . GLY A 1 95 ? -9.149 4.635 8.121 1.00 88.88 95 GLY A N 1
ATOM 687 C CA . GLY A 1 95 ? -8.966 4.650 9.565 1.00 88.88 95 GLY A CA 1
ATOM 688 C C . GLY A 1 95 ? -7.570 5.074 9.969 1.00 88.88 95 GLY A C 1
ATOM 689 O O . GLY A 1 95 ? -6.664 5.195 9.147 1.00 88.88 95 GLY A O 1
ATOM 690 N N . TRP A 1 96 ? -7.384 5.246 11.266 1.00 89.44 96 TRP A N 1
ATOM 691 C CA . TRP A 1 96 ? -6.084 5.519 11.858 1.00 89.44 96 TRP A CA 1
ATOM 692 C C . TRP A 1 96 ? -5.835 4.555 13.001 1.00 89.44 96 TRP A C 1
ATOM 694 O O . TRP A 1 96 ? -6.761 4.200 13.733 1.00 89.44 96 TRP A O 1
ATOM 704 N N . MET A 1 97 ? -4.583 4.134 13.153 1.00 88.50 97 MET A N 1
ATOM 705 C CA . MET A 1 97 ? -4.149 3.350 14.303 1.00 88.50 97 MET A CA 1
ATOM 706 C C . MET A 1 97 ? -2.902 3.948 14.953 1.00 88.50 97 MET A C 1
ATOM 708 O O . MET A 1 97 ? -1.991 4.432 14.275 1.00 88.50 97 MET A O 1
ATOM 712 N N . GLU A 1 98 ? -2.857 3.866 16.278 1.00 87.00 98 GLU A N 1
ATOM 713 C CA . GLU A 1 98 ? -1.701 4.225 17.096 1.00 87.00 98 GLU A CA 1
ATOM 714 C C . GLU A 1 98 ? -0.895 2.970 17.424 1.00 87.00 98 GLU A C 1
ATOM 716 O O . GLU A 1 98 ? -1.435 1.993 17.954 1.00 87.00 98 GLU A O 1
ATOM 721 N N . GLY A 1 99 ? 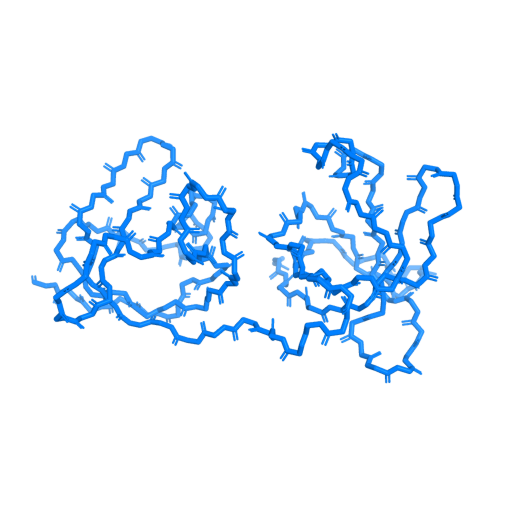0.404 2.988 17.110 1.00 66.38 99 GLY A N 1
ATOM 722 C CA . GLY A 1 99 ? 1.337 1.980 17.606 1.00 66.38 99 GLY A CA 1
ATOM 723 C C . GLY A 1 99 ? 1.400 2.067 19.130 1.00 66.38 99 GLY A C 1
ATOM 724 O O . GLY A 1 99 ? 1.459 3.163 19.680 1.00 66.38 99 GLY A O 1
ATOM 725 N N . GLY A 1 100 ? 1.318 0.929 19.819 1.00 55.88 100 GLY A N 1
ATOM 726 C CA . GLY A 1 100 ? 1.223 0.897 21.280 1.00 55.88 100 GLY A CA 1
ATOM 727 C C . GLY A 1 100 ? 2.253 1.785 22.003 1.00 55.88 100 GLY A C 1
ATOM 728 O O . GLY A 1 100 ? 3.432 1.774 21.665 1.00 55.88 100 GLY A O 1
ATOM 729 N N . GLN A 1 101 ? 1.749 2.490 23.026 1.00 40.22 101 GLN A N 1
ATOM 730 C CA . GLN A 1 101 ? 2.387 3.432 23.963 1.00 40.22 101 GLN A CA 1
ATOM 731 C C . GLN A 1 101 ? 3.098 4.662 23.357 1.00 40.22 101 GLN A C 1
ATOM 7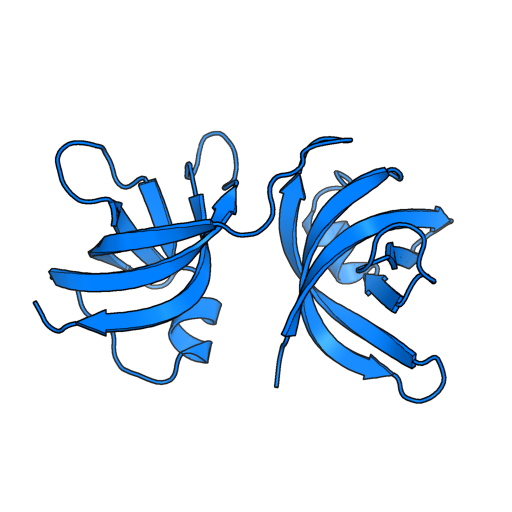33 O O . GLN A 1 101 ? 4.309 4.674 23.158 1.00 40.22 101 GLN A O 1
ATOM 738 N N . GLY A 1 102 ? 2.341 5.764 23.249 1.00 42.41 102 GLY A N 1
ATOM 739 C CA . GLY A 1 102 ? 2.869 7.112 23.507 1.00 42.41 102 GLY A CA 1
ATOM 740 C C . GLY A 1 102 ? 3.221 7.997 22.308 1.00 42.41 102 GLY A C 1
ATOM 741 O O . GLY A 1 102 ? 3.970 8.954 22.492 1.00 42.41 102 GLY A O 1
ATOM 742 N N . ALA A 1 103 ? 2.698 7.737 21.110 1.00 41.84 103 ALA A N 1
ATOM 743 C CA . ALA A 1 103 ? 2.937 8.571 19.928 1.00 41.84 103 ALA A CA 1
ATOM 744 C C . ALA A 1 103 ? 1.620 8.915 19.198 1.00 41.84 103 ALA A C 1
ATOM 746 O O . ALA A 1 103 ? 0.657 8.158 19.325 1.00 41.84 103 ALA A O 1
ATOM 747 N N . PRO A 1 104 ? 1.557 10.041 18.453 1.00 50.53 104 PRO A N 1
ATOM 748 C CA . PRO A 1 104 ? 0.400 10.381 17.616 1.00 50.53 104 PRO A CA 1
ATOM 749 C C . PRO A 1 104 ? 0.093 9.270 16.590 1.00 50.53 104 PRO A C 1
ATOM 751 O O . PRO A 1 104 ? 0.968 8.444 16.323 1.00 50.53 104 PRO A O 1
ATOM 754 N N . PRO A 1 105 ? -1.117 9.232 15.988 1.00 59.38 105 PRO A N 1
ATOM 755 C CA . PRO A 1 105 ? -1.522 8.175 15.061 1.00 59.38 105 PRO A CA 1
ATOM 756 C C . PRO A 1 105 ? -0.513 8.008 13.923 1.00 59.38 105 PRO A C 1
ATOM 758 O O . PRO A 1 105 ? -0.393 8.830 13.016 1.00 59.38 105 PRO A O 1
ATOM 761 N N . ASP A 1 106 ? 0.234 6.913 14.004 1.00 78.19 106 ASP A N 1
ATOM 762 C CA . ASP A 1 106 ? 1.420 6.683 13.188 1.00 78.19 106 ASP A CA 1
ATOM 763 C C . ASP A 1 106 ? 1.074 6.043 11.840 1.00 78.19 106 ASP A C 1
ATOM 765 O O . ASP A 1 106 ? 1.864 6.138 10.900 1.00 78.19 106 ASP A O 1
ATOM 769 N N . CYS A 1 107 ? -0.085 5.382 11.732 1.00 85.38 107 CYS A N 1
ATOM 770 C CA . CYS A 1 107 ? -0.430 4.572 10.571 1.00 85.38 107 CYS A CA 1
ATOM 771 C C . CYS A 1 107 ? -1.846 4.848 10.052 1.00 85.38 107 CYS A C 1
ATOM 773 O O . CYS A 1 107 ? -2.836 4.651 10.761 1.00 85.38 107 CYS A O 1
ATOM 775 N N . HIS A 1 108 ? -1.928 5.251 8.784 1.00 88.62 108 HIS A N 1
ATOM 776 C CA . HIS A 1 108 ? -3.182 5.364 8.044 1.00 88.62 108 HIS A CA 1
ATOM 777 C C . HIS A 1 108 ? -3.630 3.984 7.536 1.00 88.62 108 HIS A C 1
ATOM 779 O O . HIS A 1 108 ? -2.822 3.226 6.996 1.00 88.62 108 HIS A O 1
ATOM 785 N N . LEU A 1 109 ? -4.921 3.684 7.671 1.00 88.31 109 LEU A N 1
ATOM 786 C CA . LEU A 1 109 ? -5.606 2.467 7.237 1.00 88.31 109 LEU A CA 1
ATOM 787 C C . LEU A 1 109 ? -6.518 2.795 6.045 1.00 88.31 109 LEU A C 1
ATOM 789 O O . LEU A 1 109 ? -7.663 3.196 6.250 1.00 88.31 109 LEU A O 1
ATOM 793 N N . PRO A 1 110 ? -6.062 2.630 4.795 1.00 86.88 110 PRO A N 1
ATOM 794 C CA . PRO A 1 110 ? -6.887 2.961 3.643 1.00 86.88 110 PRO A CA 1
ATOM 795 C C . PRO A 1 110 ? -8.177 2.121 3.599 1.00 86.88 110 PRO A C 1
ATOM 797 O O . PRO A 1 110 ? -8.142 0.930 3.931 1.00 86.88 110 PRO A O 1
ATOM 800 N N . PRO A 1 111 ? -9.304 2.680 3.129 1.00 83.69 111 PRO A N 1
ATOM 801 C CA . PRO A 1 111 ? -10.595 2.000 3.116 1.00 83.69 111 PRO A CA 1
ATOM 802 C C . PRO A 1 111 ? -10.552 0.736 2.255 1.00 83.69 111 PRO A C 1
ATOM 804 O O . PRO A 1 111 ? -11.145 -0.274 2.617 1.00 83.69 111 PRO A O 1
ATOM 807 N N . GLN A 1 112 ? -9.766 0.733 1.174 1.00 79.25 112 GLN A N 1
ATOM 808 C CA . GLN A 1 112 ? -9.536 -0.454 0.350 1.00 79.25 112 GLN A CA 1
ATOM 809 C C . GLN A 1 112 ? -8.796 -1.574 1.094 1.00 79.25 112 GLN A C 1
ATOM 811 O O . GLN A 1 112 ? -9.051 -2.747 0.838 1.00 79.25 112 GLN A O 1
ATOM 816 N N . VAL A 1 113 ? -7.904 -1.238 2.031 1.00 83.06 113 VAL A N 1
ATOM 817 C CA . VAL A 1 113 ? -7.159 -2.222 2.832 1.00 83.06 113 VAL A CA 1
ATOM 818 C C . VAL A 1 113 ? -8.074 -2.849 3.882 1.00 83.06 113 VAL A C 1
ATOM 820 O O . VAL A 1 113 ? -8.026 -4.062 4.084 1.00 83.06 113 VAL A O 1
ATOM 823 N N . LEU A 1 114 ? -8.947 -2.044 4.493 1.00 85.06 114 LEU A N 1
ATOM 824 C CA . LEU A 1 114 ? -9.983 -2.519 5.412 1.00 85.06 114 LEU A CA 1
ATOM 825 C C . LEU A 1 114 ? -11.030 -3.376 4.684 1.00 85.06 114 LEU A C 1
ATOM 827 O O . LEU A 1 114 ? -11.347 -4.475 5.131 1.00 85.06 114 LEU A O 1
ATOM 831 N N . ALA A 1 115 ? -11.503 -2.931 3.518 1.00 80.56 115 ALA A N 1
ATOM 832 C CA . ALA A 1 115 ? -12.459 -3.677 2.702 1.00 80.56 115 ALA A CA 1
ATOM 833 C C . ALA A 1 115 ? -11.885 -5.019 2.219 1.00 80.56 115 ALA A C 1
ATOM 835 O O . ALA A 1 115 ? -12.572 -6.037 2.266 1.00 80.56 115 ALA A O 1
ATOM 836 N N . ALA A 1 116 ? -10.613 -5.047 1.804 1.00 77.06 116 ALA A N 1
ATOM 837 C CA . ALA A 1 116 ? -9.943 -6.271 1.366 1.00 77.06 116 ALA A CA 1
ATOM 838 C C . ALA A 1 116 ? -9.722 -7.285 2.500 1.00 77.06 116 ALA A C 1
ATOM 840 O O . ALA A 1 116 ? -9.570 -8.475 2.225 1.00 77.06 116 ALA A O 1
ATOM 841 N N . PHE A 1 117 ? -9.694 -6.836 3.758 1.00 85.06 117 PHE A N 1
ATOM 842 C CA . PHE A 1 117 ? -9.585 -7.730 4.908 1.00 85.06 117 PHE A CA 1
ATOM 843 C C . PHE A 1 117 ? -10.865 -8.550 5.129 1.00 85.06 117 PHE A C 1
ATOM 845 O O . PHE A 1 117 ? -10.793 -9.695 5.569 1.00 85.06 117 PHE A O 1
ATOM 852 N N . GLY A 1 118 ? -12.030 -7.997 4.776 1.00 76.75 118 GLY A N 1
ATOM 853 C CA . GLY A 1 118 ? -13.298 -8.731 4.754 1.00 76.75 118 GLY A CA 1
ATOM 854 C C . GLY A 1 118 ? -13.913 -9.028 6.126 1.00 76.75 118 GLY A C 1
ATOM 855 O O . GLY A 1 118 ? -14.884 -9.777 6.196 1.00 76.75 118 GLY A O 1
ATOM 856 N N . GLN A 1 119 ? -13.386 -8.450 7.209 1.00 81.50 119 GLN A N 1
ATOM 857 C CA . GLN A 1 119 ? -14.002 -8.497 8.539 1.00 81.50 119 GLN A CA 1
ATOM 858 C C . GLN A 1 119 ? -14.269 -7.078 9.051 1.00 81.50 119 GLN A C 1
ATOM 860 O O . GLN A 1 119 ? -13.522 -6.160 8.698 1.00 81.50 119 GLN A O 1
ATOM 865 N N . PRO A 1 120 ? -15.310 -6.887 9.881 1.00 83.06 120 PRO A N 1
ATOM 866 C CA . PRO A 1 120 ? -15.543 -5.607 10.528 1.00 83.06 120 PRO A CA 1
ATOM 867 C C . PRO A 1 120 ? -14.355 -5.246 11.423 1.00 83.06 120 PRO A C 1
ATOM 869 O O . PRO A 1 120 ? -13.823 -6.088 12.144 1.00 83.06 120 PRO A O 1
ATOM 872 N N . VAL A 1 121 ? -13.963 -3.980 11.353 1.00 87.00 121 VAL A N 1
ATOM 873 C CA . VAL A 1 121 ? -12.956 -3.352 12.206 1.00 87.00 121 VAL A CA 1
ATOM 874 C C . VAL A 1 121 ? -13.622 -2.130 12.820 1.00 87.00 121 VAL A C 1
ATOM 876 O O . VAL A 1 121 ? -14.281 -1.377 12.102 1.00 87.00 121 VAL A O 1
ATOM 879 N N . GLY A 1 122 ? -13.475 -1.949 14.127 1.00 88.31 122 GLY A N 1
ATOM 880 C CA . GLY A 1 122 ? -14.038 -0.838 14.885 1.00 88.31 122 GLY A CA 1
ATOM 881 C C . GLY A 1 122 ? -12.973 -0.009 15.606 1.00 88.31 122 GLY A C 1
ATOM 882 O O . GLY A 1 122 ? -11.838 -0.459 15.786 1.00 88.31 122 GLY A O 1
ATOM 883 N N . PRO A 1 123 ? -13.313 1.214 16.053 1.00 89.44 123 PRO A N 1
ATOM 884 C CA . PRO A 1 123 ? -12.464 1.951 16.982 1.00 89.44 123 PRO A CA 1
ATOM 885 C C . PRO A 1 123 ? -12.278 1.146 18.277 1.00 89.44 123 PRO A C 1
ATOM 887 O O . PRO A 1 123 ? -13.241 0.605 18.812 1.00 89.44 123 PRO A O 1
ATOM 890 N N . GLY A 1 124 ? -11.047 1.076 18.785 1.00 86.69 124 GLY A N 1
ATOM 891 C CA . GLY A 1 124 ? -10.683 0.292 19.971 1.00 86.69 124 GLY A CA 1
ATOM 892 C C . GLY A 1 124 ? -10.039 -1.063 19.665 1.00 86.69 124 GLY A C 1
ATOM 893 O O . GLY A 1 124 ? -9.239 -1.533 20.484 1.00 86.69 124 GLY A O 1
ATOM 894 N N . ASP A 1 125 ? -10.290 -1.626 18.479 1.00 89.94 125 ASP A N 1
ATOM 895 C CA . ASP A 1 125 ? -9.675 -2.878 18.033 1.00 89.94 125 ASP A CA 1
ATOM 896 C C . ASP A 1 125 ? -8.157 -2.750 17.919 1.00 89.94 125 ASP A C 1
ATOM 898 O O . ASP A 1 125 ? -7.623 -1.708 17.534 1.00 89.94 125 ASP A O 1
ATOM 902 N N . VAL A 1 126 ? -7.441 -3.836 18.200 1.00 88.38 126 VAL A N 1
ATOM 903 C CA . VAL A 1 126 ? -5.998 -3.921 17.972 1.00 88.38 126 VAL A CA 1
ATOM 904 C C . VAL A 1 126 ? -5.744 -4.622 16.643 1.00 88.38 126 VAL A C 1
ATOM 906 O O . VAL A 1 126 ? -6.061 -5.800 16.476 1.00 88.38 126 VAL A O 1
ATOM 909 N N . LEU A 1 127 ? -5.138 -3.910 15.695 1.00 89.00 127 LEU A N 1
ATOM 910 C CA . LEU A 1 127 ? -4.750 -4.445 14.395 1.00 89.00 127 LEU A CA 1
ATOM 911 C C . LEU A 1 127 ? -3.269 -4.767 14.349 1.00 89.00 127 LEU A C 1
ATOM 913 O O . LEU A 1 127 ? -2.443 -3.987 14.817 1.00 89.00 127 LEU A O 1
ATOM 917 N N . THR A 1 128 ? -2.935 -5.865 13.678 1.00 88.25 128 THR A N 1
ATOM 918 C CA . THR A 1 128 ? -1.603 -6.070 13.108 1.00 88.25 128 THR A CA 1
ATOM 919 C C . THR A 1 128 ? -1.692 -5.883 11.599 1.00 88.25 128 THR A C 1
ATOM 921 O O . THR A 1 128 ? -2.487 -6.555 10.939 1.00 88.25 128 THR A O 1
ATOM 924 N N . VAL A 1 129 ? -0.868 -4.999 11.040 1.00 86.00 129 VAL A N 1
ATOM 925 C CA . VAL A 1 129 ? -0.844 -4.652 9.613 1.00 86.00 129 VAL A CA 1
ATOM 926 C C . VAL A 1 129 ? 0.561 -4.782 9.036 1.00 86.00 129 VAL A C 1
ATOM 928 O O . VAL A 1 129 ? 1.549 -4.604 9.744 1.00 86.00 129 VAL A O 1
ATOM 931 N N . GLU A 1 130 ? 0.660 -5.060 7.740 1.00 83.62 130 GLU A N 1
ATOM 932 C CA . GLU A 1 130 ? 1.844 -4.691 6.964 1.00 83.62 130 GLU A CA 1
ATOM 933 C C . GLU A 1 130 ? 1.677 -3.237 6.544 1.00 83.62 130 GLU A C 1
ATOM 935 O O . GLU A 1 130 ? 0.626 -2.859 6.025 1.00 83.62 130 GLU A O 1
ATOM 940 N N . ALA A 1 131 ? 2.695 -2.420 6.771 1.00 78.94 131 ALA A N 1
ATOM 941 C CA . ALA A 1 131 ? 2.687 -1.008 6.451 1.00 78.94 131 ALA A CA 1
ATOM 942 C C . ALA A 1 131 ? 3.956 -0.612 5.706 1.00 78.94 131 ALA A C 1
ATOM 944 O O . ALA A 1 131 ? 5.060 -1.038 6.044 1.00 78.94 131 ALA A O 1
ATOM 945 N N . ALA A 1 132 ? 3.787 0.223 4.695 1.00 76.69 132 ALA A N 1
ATOM 946 C CA . ALA A 1 132 ? 4.879 0.876 4.002 1.00 76.69 132 ALA A CA 1
ATOM 947 C C . ALA A 1 132 ? 5.028 2.311 4.517 1.00 76.69 132 ALA A C 1
ATOM 949 O O . ALA A 1 132 ? 4.155 2.823 5.226 1.00 76.69 132 ALA A O 1
ATOM 950 N N . GLU A 1 133 ? 6.142 2.951 4.175 1.00 73.94 133 GLU A N 1
ATOM 951 C CA . GLU A 1 133 ? 6.351 4.357 4.504 1.00 73.94 133 GLU A CA 1
ATOM 952 C C . GLU A 1 133 ? 5.214 5.206 3.918 1.00 73.94 133 GLU A C 1
ATOM 954 O O . GLU A 1 133 ? 4.829 5.052 2.753 1.00 73.94 133 GLU A O 1
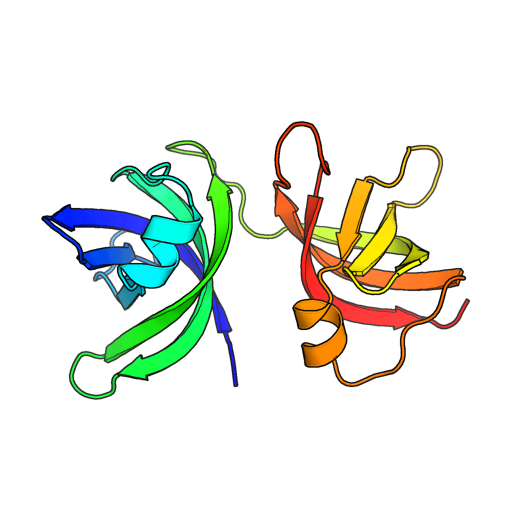ATOM 959 N N . GLY A 1 134 ? 4.622 6.033 4.779 1.00 67.50 134 GLY A N 1
ATOM 960 C CA . GLY A 1 134 ? 3.507 6.899 4.430 1.00 67.50 134 GLY A CA 1
ATOM 961 C C . GLY A 1 134 ? 3.950 8.122 3.630 1.00 67.50 134 GLY A C 1
ATOM 962 O O . GLY A 1 134 ? 5.116 8.300 3.275 1.00 67.50 134 GLY A O 1
ATOM 963 N N . ARG A 1 135 ? 2.994 9.002 3.326 1.00 65.00 135 ARG A N 1
ATOM 964 C CA . ARG A 1 135 ? 3.300 10.266 2.651 1.00 65.00 135 ARG A CA 1
ATOM 965 C C . ARG A 1 135 ? 3.823 11.276 3.684 1.00 65.00 135 ARG A C 1
ATOM 967 O O . ARG A 1 135 ? 3.102 11.546 4.650 1.00 65.00 135 ARG A O 1
ATOM 974 N N . PRO A 1 136 ? 4.990 11.913 3.452 1.00 58.06 136 PRO A N 1
ATOM 975 C CA . PRO A 1 136 ? 5.491 12.974 4.321 1.00 58.06 136 PRO A CA 1
ATOM 976 C C . PRO A 1 136 ? 4.438 14.068 4.539 1.00 58.06 136 PRO A C 1
ATOM 978 O O . PRO A 1 136 ? 3.843 14.558 3.576 1.00 58.06 136 PRO A O 1
ATOM 981 N N . GLY A 1 137 ? 4.197 14.425 5.803 1.00 59.41 137 GLY A N 1
ATOM 982 C CA . GLY A 1 137 ? 3.200 15.424 6.206 1.00 59.41 137 GLY A CA 1
ATOM 983 C C . GLY A 1 137 ? 1.759 14.914 6.320 1.00 59.41 137 GLY A C 1
ATOM 984 O O . GLY A 1 137 ? 0.883 15.707 6.643 1.00 59.41 137 GLY A O 1
ATOM 985 N N . TRP A 1 138 ? 1.501 13.624 6.072 1.00 66.06 138 TRP A N 1
ATOM 986 C CA . TRP A 1 138 ? 0.169 13.032 6.243 1.00 66.06 138 TRP A CA 1
ATOM 987 C C . TRP A 1 138 ? 0.169 11.885 7.251 1.00 66.06 138 TRP A C 1
ATOM 989 O O . TRP A 1 138 ? -0.575 11.921 8.222 1.00 66.06 138 TRP A O 1
ATOM 999 N N . SER A 1 139 ? 1.034 10.892 7.055 1.00 71.69 139 SER A N 1
ATOM 1000 C CA . SER A 1 139 ? 1.196 9.759 7.966 1.00 71.69 139 SER A CA 1
ATOM 1001 C C . SER A 1 139 ? 2.621 9.238 7.896 1.00 71.69 139 SER A C 1
ATOM 1003 O O . SER A 1 139 ? 3.262 9.285 6.843 1.00 71.69 139 SER A O 1
ATOM 1005 N N . ARG A 1 140 ? 3.126 8.728 9.020 1.00 74.94 140 ARG A N 1
ATOM 1006 C CA . ARG A 1 140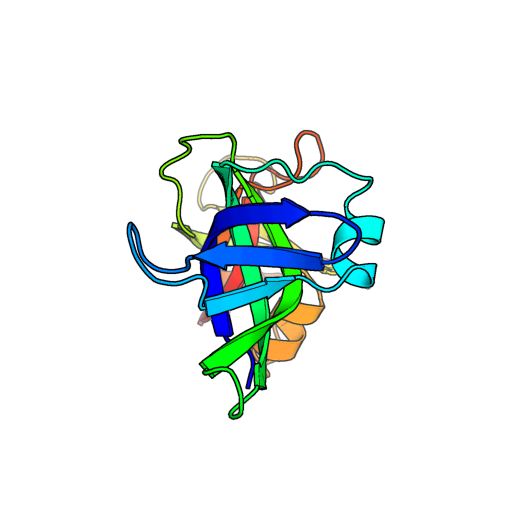 ? 4.437 8.072 9.052 1.00 74.94 140 ARG A CA 1
ATOM 1007 C C . ARG A 1 140 ? 4.390 6.727 8.328 1.00 74.94 140 ARG A C 1
ATOM 1009 O O . ARG A 1 140 ? 5.318 6.373 7.606 1.00 74.94 140 ARG A O 1
ATOM 1016 N N . TRP A 1 141 ? 3.287 6.007 8.490 1.00 81.00 141 TRP A N 1
ATOM 1017 C CA . TRP A 1 141 ? 3.047 4.699 7.909 1.00 81.00 141 TRP A CA 1
ATOM 1018 C C . TRP A 1 141 ? 1.706 4.655 7.189 1.00 81.00 141 TRP A C 1
ATOM 1020 O O . TRP A 1 141 ? 0.733 5.308 7.568 1.00 81.00 141 TRP A O 1
ATOM 1030 N N . ARG A 1 142 ? 1.645 3.830 6.150 1.00 84.38 142 ARG A N 1
ATOM 1031 C CA . ARG A 1 142 ? 0.416 3.499 5.444 1.00 84.38 142 ARG A CA 1
ATOM 1032 C C . ARG A 1 142 ? 0.258 1.990 5.420 1.00 84.38 142 ARG A C 1
ATOM 1034 O O . ARG A 1 142 ? 1.103 1.294 4.855 1.00 84.38 142 ARG A O 1
ATOM 1041 N N . ALA A 1 143 ? -0.819 1.485 6.012 1.00 84.38 143 ALA A N 1
ATOM 1042 C CA . ALA A 1 143 ? -1.144 0.073 5.940 1.00 84.38 143 ALA A CA 1
ATOM 1043 C C . ALA A 1 143 ? -1.393 -0.334 4.487 1.00 84.38 143 ALA A C 1
ATOM 1045 O O . ALA A 1 143 ? -2.065 0.363 3.728 1.00 84.38 143 ALA A O 1
ATOM 1046 N N . VAL A 1 144 ? -0.832 -1.477 4.121 1.00 81.38 144 VAL A N 1
ATOM 1047 C CA . VAL A 1 144 ? -0.933 -2.089 2.793 1.00 81.38 144 VAL A CA 1
ATOM 1048 C C . VAL A 1 144 ? -1.743 -3.379 2.855 1.00 81.38 144 VAL A C 1
ATOM 1050 O O . VAL A 1 144 ? -2.310 -3.812 1.856 1.00 81.38 144 VAL A O 1
ATOM 1053 N N . ARG A 1 145 ? -1.805 -3.992 4.044 1.00 82.31 145 ARG A N 1
ATOM 1054 C CA . ARG A 1 145 ? -2.549 -5.217 4.315 1.00 82.31 145 ARG A CA 1
ATOM 1055 C C . ARG A 1 145 ? -2.846 -5.343 5.805 1.00 82.31 145 ARG A C 1
ATOM 1057 O O . ARG A 1 145 ? -1.949 -5.158 6.623 1.00 82.31 145 ARG A O 1
ATOM 1064 N N . VAL A 1 146 ? -4.065 -5.744 6.159 1.00 85.50 146 VAL A N 1
ATOM 1065 C CA . VAL A 1 146 ? -4.382 -6.191 7.524 1.00 85.50 146 VAL A CA 1
ATOM 1066 C C . VAL A 1 146 ? -4.050 -7.678 7.656 1.00 85.50 146 VAL A C 1
ATOM 1068 O O . VAL A 1 146 ? -4.410 -8.485 6.799 1.00 85.50 146 VAL A O 1
ATOM 1071 N N . LEU A 1 147 ? -3.323 -8.035 8.715 1.00 84.69 147 LEU A N 1
ATOM 1072 C CA . LEU A 1 147 ? -2.931 -9.411 9.026 1.00 84.69 147 LEU A CA 1
ATOM 1073 C C . LEU A 1 147 ? -3.835 -10.038 10.090 1.00 84.69 147 LEU A C 1
ATOM 1075 O O . LEU A 1 147 ? -4.113 -11.233 10.023 1.00 84.69 147 LEU A O 1
ATOM 1079 N N . ARG A 1 148 ? -4.250 -9.251 11.089 1.00 84.88 148 ARG A N 1
ATOM 1080 C CA . ARG A 1 148 ? -5.044 -9.720 12.229 1.00 84.88 148 ARG A CA 1
ATOM 1081 C C . ARG A 1 148 ? -5.802 -8.573 12.891 1.00 84.88 148 ARG A C 1
ATOM 1083 O O . ARG A 1 148 ? -5.288 -7.459 12.948 1.00 84.88 148 ARG A O 1
ATOM 1090 N N . VAL A 1 149 ? -6.948 -8.915 13.479 1.00 80.12 149 VAL A N 1
ATOM 1091 C CA . VAL A 1 149 ? -7.693 -8.109 14.456 1.00 80.12 149 VAL A CA 1
ATOM 1092 C C . VAL A 1 149 ? -7.721 -8.858 15.788 1.00 80.12 149 VAL A C 1
ATOM 1094 O O . VAL A 1 149 ? -7.888 -10.080 15.819 1.00 80.12 149 VAL A O 1
ATOM 1097 N N . ALA A 1 150 ? -7.547 -8.143 16.891 1.00 81.31 150 ALA A N 1
ATOM 1098 C CA . ALA A 1 150 ? -7.963 -8.571 18.217 1.00 81.31 150 ALA A CA 1
ATOM 1099 C C . ALA A 1 150 ? -8.994 -7.559 18.726 1.00 81.31 150 ALA A C 1
ATOM 1101 O O . ALA A 1 150 ? -8.704 -6.363 18.752 1.00 81.31 150 ALA A O 1
ATOM 1102 N N . ALA A 1 151 ? -10.184 -8.048 19.086 1.00 73.38 151 ALA A N 1
ATOM 1103 C CA . ALA A 1 151 ? -11.235 -7.213 19.656 1.00 73.38 151 ALA A CA 1
ATOM 1104 C C . ALA A 1 151 ? -10.734 -6.582 20.963 1.00 73.38 151 ALA A C 1
ATOM 1106 O O . ALA A 1 151 ? -10.123 -7.275 21.788 1.00 73.38 151 ALA A O 1
ATOM 1107 N N . GLY A 1 152 ? -10.922 -5.268 21.077 1.00 57.50 152 GLY A N 1
ATOM 1108 C CA . GLY A 1 152 ? -10.491 -4.450 22.212 1.00 57.50 152 GLY A CA 1
ATOM 1109 C C . GLY A 1 152 ? -11.554 -4.246 23.275 1.00 57.50 152 GLY A C 1
ATOM 1110 O O . GLY A 1 152 ? -12.748 -4.479 22.988 1.00 57.50 152 GLY A O 1
#

Foldseek 3Di:
DKDKAKFFWADDDPQKTFTDSDVPDPRQEIEGSVQCVVVVNPDDGQWIWTFIFDDQDPVVNHTYGPHTQDTHDRVPPDDFDKAKFFWADQDPQFTFTDGPDDDDGAETGGPVQVVVQVDDDDGGKIWIFGWDQDDPPPHRTYGPHTDDIDHD

Sequence (152 aa):
GGKVLTGKVTNGSGTNWFMESSPGGAADVYIPPEVVTSLCGKIRTGETLTVLATEHFYGKNRWRVSEVVSVGAPGAAGG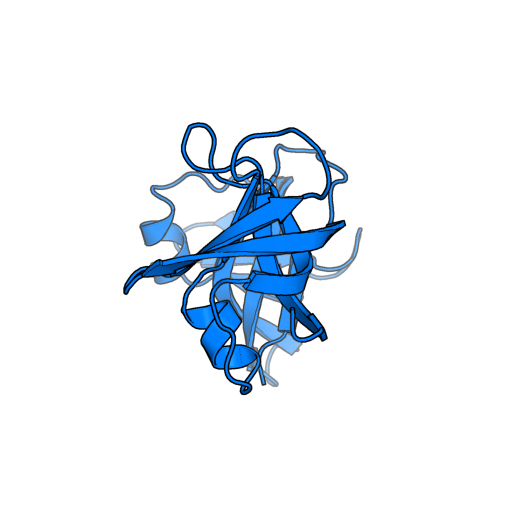PRKLTGRVTTLQHDGGWMEGGQGAPPDCHLPPQVLAAFGQPVGPGDVLTVEAAEGRPGWSRWRAVRVLRVAAG

Organism: NCBI:txid464990

pLDDT: mean 75.74, std 11.91, range [40.22, 89.94]